Protein AF-A0A6P6XAP9-F1 (afdb_monomer_lite)

Structure (mmCIF, N/CA/C/O backbone):
data_AF-A0A6P6XAP9-F1
#
_entry.id   AF-A0A6P6XAP9-F1
#
loop_
_atom_site.group_PDB
_atom_site.id
_atom_site.type_symbol
_atom_site.label_atom_id
_atom_site.label_alt_id
_atom_site.label_comp_id
_atom_site.label_asym_id
_atom_site.label_entity_id
_atom_site.label_seq_id
_atom_site.pdbx_PDB_ins_code
_atom_site.Cartn_x
_atom_site.Cartn_y
_atom_site.Cartn_z
_atom_site.occupancy
_atom_site.B_iso_or_equiv
_atom_site.auth_seq_id
_atom_site.auth_comp_id
_atom_site.auth_asym_id
_atom_site.auth_atom_id
_atom_site.pdbx_PDB_model_num
ATOM 1 N N . MET A 1 1 ? 22.469 -0.846 -3.550 1.00 43.03 1 MET A N 1
ATOM 2 C CA . MET A 1 1 ? 21.436 -1.758 -4.093 1.00 43.03 1 MET A CA 1
ATOM 3 C C . MET A 1 1 ? 21.760 -2.070 -5.549 1.00 43.03 1 MET A C 1
ATOM 5 O O . MET A 1 1 ? 21.945 -1.124 -6.306 1.00 43.03 1 MET A O 1
ATOM 9 N N . PRO A 1 2 ? 21.875 -3.341 -5.963 1.00 37.84 2 PRO A N 1
ATOM 10 C CA . PRO A 1 2 ? 22.174 -3.677 -7.353 1.00 37.84 2 PRO A CA 1
ATOM 11 C C . PRO A 1 2 ? 21.012 -3.266 -8.279 1.00 37.84 2 PRO A C 1
ATOM 13 O O . PRO A 1 2 ? 19.882 -3.718 -8.138 1.00 37.84 2 PRO A O 1
ATOM 16 N N . HIS A 1 3 ? 21.303 -2.385 -9.242 1.00 48.00 3 HIS A N 1
ATOM 17 C CA . HIS A 1 3 ? 20.343 -1.724 -10.144 1.00 48.00 3 HIS A CA 1
ATOM 18 C C . HIS A 1 3 ? 19.877 -2.571 -11.342 1.00 48.00 3 HIS A C 1
ATOM 20 O O . HIS A 1 3 ? 19.442 -2.020 -12.353 1.00 48.00 3 HIS A O 1
ATOM 26 N N . ARG A 1 4 ? 19.980 -3.901 -11.279 1.00 42.66 4 ARG A N 1
ATOM 27 C CA . ARG A 1 4 ? 19.585 -4.772 -12.394 1.00 42.66 4 ARG A CA 1
ATOM 28 C C . ARG A 1 4 ? 18.315 -5.529 -12.048 1.00 42.66 4 ARG A C 1
ATOM 30 O O . ARG A 1 4 ? 18.331 -6.684 -11.637 1.00 42.66 4 ARG A O 1
ATOM 37 N N . THR A 1 5 ? 17.193 -4.846 -12.243 1.00 49.91 5 THR A N 1
ATOM 38 C CA . THR A 1 5 ? 15.911 -5.506 -12.487 1.00 49.91 5 THR A CA 1
ATOM 39 C C . THR A 1 5 ? 16.091 -6.418 -13.711 1.00 49.91 5 THR A C 1
ATOM 41 O O . THR A 1 5 ? 16.748 -6.024 -14.669 1.00 49.91 5 THR A O 1
ATOM 44 N N . GLY A 1 6 ? 15.638 -7.672 -13.632 1.00 47.19 6 GLY A N 1
ATOM 45 C CA . GLY A 1 6 ? 15.958 -8.721 -14.615 1.00 47.19 6 GLY A CA 1
ATOM 46 C C . GLY A 1 6 ? 15.484 -8.436 -16.050 1.00 47.19 6 GLY A C 1
ATOM 47 O O . GLY A 1 6 ? 14.852 -7.428 -16.324 1.00 47.19 6 GLY A O 1
ATOM 48 N N . ARG A 1 7 ? 15.759 -9.378 -16.963 1.00 49.44 7 ARG A N 1
ATOM 49 C CA . ARG A 1 7 ? 15.572 -9.321 -18.434 1.00 49.44 7 ARG A CA 1
ATOM 50 C C . ARG A 1 7 ? 14.151 -8.987 -18.948 1.00 49.44 7 ARG A C 1
ATOM 52 O O . ARG A 1 7 ? 13.968 -8.900 -20.155 1.00 49.44 7 ARG A O 1
ATOM 59 N N . LYS A 1 8 ? 13.155 -8.829 -18.073 1.00 61.47 8 LYS A N 1
ATOM 60 C CA . LYS A 1 8 ? 11.750 -8.598 -18.428 1.00 61.47 8 LYS A CA 1
ATOM 61 C C . LYS A 1 8 ? 11.345 -7.185 -18.025 1.00 61.47 8 LYS A C 1
ATOM 63 O O . LYS A 1 8 ? 11.516 -6.810 -16.867 1.00 61.47 8 LYS A O 1
ATOM 68 N N . ASP A 1 9 ? 10.848 -6.418 -18.989 1.00 75.06 9 ASP A N 1
ATOM 69 C CA . ASP A 1 9 ? 10.408 -5.044 -18.765 1.00 75.06 9 ASP A CA 1
ATOM 70 C C . ASP A 1 9 ? 9.228 -5.015 -17.779 1.00 75.06 9 ASP A C 1
ATOM 72 O O . ASP A 1 9 ? 8.331 -5.860 -17.848 1.00 75.06 9 ASP A O 1
ATOM 76 N N . HIS A 1 10 ? 9.220 -4.045 -16.861 1.00 85.81 10 HIS A N 1
ATOM 77 C CA . HIS A 1 10 ? 8.094 -3.841 -15.950 1.00 85.81 10 HIS A CA 1
ATOM 78 C C . HIS A 1 10 ? 6.795 -3.541 -16.709 1.00 85.81 10 HIS A C 1
ATOM 80 O O . HIS A 1 10 ? 5.733 -3.863 -16.188 1.00 85.81 10 HIS A O 1
ATOM 86 N N . VAL A 1 11 ? 6.869 -3.000 -17.933 1.00 83.50 11 VAL A N 1
ATOM 87 C CA . VAL A 1 11 ? 5.699 -2.842 -18.816 1.00 83.50 11 VAL A CA 1
ATOM 88 C C . VAL A 1 11 ? 5.027 -4.193 -19.070 1.00 83.50 11 VAL A C 1
ATOM 90 O O . VAL A 1 11 ? 3.831 -4.347 -18.841 1.00 83.50 11 VAL A O 1
ATOM 93 N N . ASN A 1 12 ? 5.810 -5.207 -19.449 1.00 87.44 12 ASN A N 1
ATOM 94 C CA . ASN A 1 12 ? 5.284 -6.548 -19.706 1.00 87.44 12 ASN A CA 1
ATOM 95 C C . ASN A 1 12 ? 4.770 -7.204 -18.421 1.00 87.44 12 ASN A C 1
ATOM 97 O O . ASN A 1 12 ? 3.744 -7.870 -18.443 1.00 87.44 12 ASN A O 1
ATOM 101 N N . LEU A 1 13 ? 5.458 -7.000 -17.292 1.00 89.81 13 LEU A N 1
ATOM 102 C CA . LEU A 1 13 ? 5.002 -7.527 -16.001 1.00 89.81 13 LEU A CA 1
ATOM 103 C C . LEU A 1 13 ? 3.680 -6.894 -15.552 1.00 89.81 13 LEU A C 1
ATOM 105 O O . LEU A 1 13 ? 2.827 -7.602 -15.021 1.00 89.81 13 LEU A O 1
ATOM 109 N N . ARG A 1 14 ? 3.492 -5.585 -15.773 1.00 91.19 14 ARG A N 1
ATOM 110 C CA . ARG A 1 14 ? 2.211 -4.911 -15.525 1.00 91.19 14 ARG A CA 1
ATOM 111 C C . ARG A 1 14 ? 1.107 -5.505 -16.387 1.00 91.19 14 ARG A C 1
ATOM 113 O O . ARG A 1 14 ? 0.055 -5.839 -15.854 1.00 91.19 14 ARG A O 1
ATOM 120 N N . GLU A 1 15 ? 1.363 -5.679 -17.681 1.00 90.38 15 GLU A N 1
ATOM 121 C CA . GLU A 1 15 ? 0.368 -6.229 -18.603 1.00 90.38 15 GLU A CA 1
ATOM 122 C C . GLU A 1 15 ? -0.020 -7.666 -18.244 1.00 90.38 15 GLU A C 1
ATOM 124 O O . GLU A 1 15 ? -1.200 -8.003 -18.195 1.00 90.38 15 GLU A O 1
ATOM 129 N N . GLU A 1 16 ? 0.957 -8.506 -17.910 1.00 91.19 16 GLU A N 1
ATOM 130 C CA . GLU A 1 16 ? 0.710 -9.882 -17.476 1.00 91.19 16 GLU A CA 1
ATOM 131 C C . GLU A 1 16 ? -0.111 -9.950 -16.193 1.00 91.19 16 GLU A C 1
ATOM 133 O O . GLU A 1 16 ? -1.043 -10.750 -16.102 1.00 91.19 16 GLU A O 1
ATOM 138 N N . LEU A 1 17 ? 0.209 -9.103 -15.211 1.00 93.44 17 LEU A N 1
ATOM 139 C CA . LEU A 1 17 ? -0.581 -9.004 -13.989 1.00 93.44 17 LEU A CA 1
ATOM 140 C C . LEU A 1 17 ? -2.000 -8.534 -14.298 1.00 93.44 17 LEU A C 1
ATOM 142 O O . LEU A 1 17 ? -2.939 -9.151 -13.806 1.00 93.44 17 LEU A O 1
ATOM 146 N N . ARG A 1 18 ? -2.165 -7.526 -15.160 1.00 93.19 18 ARG A N 1
ATOM 147 C CA . ARG A 1 18 ? -3.477 -7.011 -15.566 1.00 93.19 18 ARG A CA 1
ATOM 148 C C . ARG A 1 18 ? -4.335 -8.076 -16.240 1.00 93.19 18 ARG A C 1
ATOM 150 O O . ARG A 1 18 ? -5.500 -8.233 -15.887 1.00 93.19 18 ARG A O 1
ATOM 157 N N . ILE A 1 19 ? -3.758 -8.839 -17.168 1.00 94.88 19 ILE A N 1
ATOM 158 C CA . ILE A 1 19 ? -4.439 -9.958 -17.834 1.00 94.88 19 ILE A CA 1
ATOM 159 C C . ILE A 1 19 ? -4.807 -11.043 -16.815 1.00 94.88 19 ILE A C 1
ATOM 161 O O . ILE A 1 19 ? -5.910 -11.583 -16.858 1.00 94.88 19 ILE A O 1
ATOM 165 N N . LYS A 1 20 ? -3.901 -11.358 -15.883 1.00 93.19 20 LYS A N 1
ATOM 166 C CA . LYS A 1 20 ? -4.097 -12.420 -14.889 1.00 93.19 20 LYS A CA 1
ATOM 167 C C . LYS A 1 20 ? -5.155 -12.076 -13.838 1.00 93.19 20 LYS A C 1
ATOM 169 O O . LYS A 1 20 ? -5.898 -12.962 -13.427 1.00 93.19 20 LYS A O 1
ATOM 174 N N . THR A 1 21 ? -5.184 -10.838 -13.353 1.00 91.88 21 THR A N 1
ATOM 175 C CA . THR A 1 21 ? -6.068 -10.412 -12.253 1.00 91.88 21 THR A CA 1
ATOM 176 C C . THR A 1 21 ? -7.344 -9.730 -12.742 1.00 91.88 21 THR A C 1
ATOM 178 O O . THR A 1 21 ? -8.275 -9.557 -11.959 1.00 91.88 21 THR A O 1
ATOM 181 N N . GLY A 1 22 ? -7.391 -9.314 -14.012 1.00 92.88 22 GLY A N 1
ATOM 182 C CA . GLY A 1 22 ? -8.478 -8.509 -14.570 1.00 92.88 22 GLY A CA 1
ATOM 183 C C . GLY A 1 22 ? -8.531 -7.074 -14.031 1.00 92.88 22 GLY A C 1
ATOM 184 O O . GLY A 1 22 ? -9.506 -6.369 -14.284 1.00 92.88 22 GLY A O 1
ATOM 185 N N . LYS A 1 23 ? -7.518 -6.634 -13.273 1.00 91.38 23 LYS A N 1
ATOM 186 C CA . LYS A 1 23 ? -7.445 -5.307 -12.644 1.00 91.38 23 LYS A CA 1
ATOM 187 C C . LYS A 1 23 ? -6.085 -4.674 -12.904 1.00 91.38 23 LYS A C 1
ATOM 189 O O . LYS A 1 23 ? -5.089 -5.373 -13.067 1.00 91.38 23 LYS A O 1
ATOM 194 N N . GLU A 1 24 ? -6.031 -3.346 -12.908 1.00 90.50 24 GLU A N 1
ATOM 195 C CA . GLU A 1 24 ? -4.750 -2.641 -12.971 1.00 90.50 24 GLU A CA 1
ATOM 196 C C . GLU A 1 24 ? -3.891 -3.028 -11.750 1.00 90.50 24 GLU A C 1
ATOM 198 O O . GLU A 1 24 ? -4.420 -3.026 -10.638 1.00 90.50 24 GLU A O 1
ATOM 203 N N . PRO A 1 25 ? -2.604 -3.384 -11.907 1.00 93.38 25 PRO A N 1
ATOM 204 C CA . PRO A 1 25 ? -1.746 -3.717 -10.772 1.00 93.38 25 PRO A CA 1
ATOM 205 C C . PRO A 1 25 ? -1.210 -2.466 -10.061 1.00 93.38 25 PRO A C 1
ATOM 207 O O . PRO A 1 25 ? -0.851 -1.468 -10.700 1.00 93.38 25 PRO A O 1
ATOM 210 N N . SER A 1 26 ? -1.069 -2.547 -8.738 1.00 93.25 26 SER A N 1
ATOM 211 C CA . SER A 1 26 ? -0.336 -1.550 -7.950 1.00 93.25 26 SER A CA 1
ATOM 212 C C . SER A 1 26 ? 1.174 -1.620 -8.220 1.00 93.25 26 SER A C 1
ATOM 214 O O . SER A 1 26 ? 1.699 -2.603 -8.763 1.00 93.25 26 SER A O 1
ATOM 216 N N . LYS A 1 27 ? 1.918 -0.590 -7.807 1.00 92.06 27 LYS A N 1
ATOM 217 C CA . LYS A 1 27 ? 3.390 -0.610 -7.776 1.00 92.06 27 LYS A CA 1
ATOM 218 C C . LYS A 1 27 ? 3.913 -1.783 -6.951 1.00 92.06 27 LYS A C 1
ATOM 220 O O . LYS A 1 27 ? 4.889 -2.424 -7.347 1.00 92.06 27 LYS A O 1
ATOM 225 N N . LEU A 1 28 ? 3.250 -2.083 -5.833 1.00 92.50 28 LEU A N 1
ATOM 226 C CA . LEU A 1 28 ? 3.613 -3.194 -4.962 1.00 92.50 28 LEU A CA 1
ATOM 227 C C . LEU A 1 28 ? 3.481 -4.542 -5.679 1.00 92.50 28 LEU A C 1
ATOM 229 O O . LEU A 1 28 ? 4.415 -5.341 -5.628 1.00 92.50 28 LEU A O 1
ATOM 233 N N . ASP A 1 29 ? 2.384 -4.772 -6.403 1.00 93.38 29 ASP A N 1
ATOM 234 C CA . ASP A 1 29 ? 2.155 -6.034 -7.122 1.00 93.38 29 ASP A CA 1
ATOM 235 C C . ASP A 1 29 ? 3.270 -6.297 -8.140 1.00 93.38 29 ASP A C 1
ATOM 237 O O . ASP A 1 29 ? 3.855 -7.382 -8.190 1.00 93.38 29 ASP A O 1
ATOM 241 N N . VAL A 1 30 ? 3.632 -5.272 -8.914 1.00 92.75 30 VAL A N 1
ATOM 242 C CA . VAL A 1 30 ? 4.711 -5.354 -9.909 1.00 92.75 30 VAL A CA 1
ATOM 243 C C . VAL A 1 30 ? 6.069 -5.534 -9.236 1.00 92.75 30 VAL A C 1
ATOM 245 O O . VAL A 1 30 ? 6.916 -6.298 -9.719 1.00 92.75 30 VAL A O 1
ATOM 248 N N . PHE A 1 31 ? 6.304 -4.845 -8.116 1.00 91.00 31 PHE A N 1
ATOM 249 C CA . PHE A 1 31 ? 7.520 -5.002 -7.330 1.00 91.00 31 PHE A CA 1
ATOM 250 C C . PHE A 1 31 ? 7.655 -6.441 -6.837 1.00 91.00 31 PHE A C 1
ATOM 252 O O . PHE A 1 31 ? 8.649 -7.077 -7.165 1.00 91.00 31 PHE A O 1
ATOM 259 N N . ILE A 1 32 ? 6.654 -6.999 -6.159 1.00 89.44 32 ILE A N 1
ATOM 260 C CA . ILE A 1 32 ? 6.680 -8.389 -5.685 1.00 89.44 32 ILE A CA 1
ATOM 261 C C . ILE A 1 32 ? 6.876 -9.345 -6.866 1.00 89.44 32 ILE A C 1
ATOM 263 O O . ILE A 1 32 ? 7.799 -10.163 -6.859 1.00 89.44 32 ILE A O 1
ATOM 267 N N . HIS A 1 33 ? 6.071 -9.206 -7.921 1.00 89.31 33 HIS A N 1
ATOM 268 C CA . HIS A 1 33 ? 6.0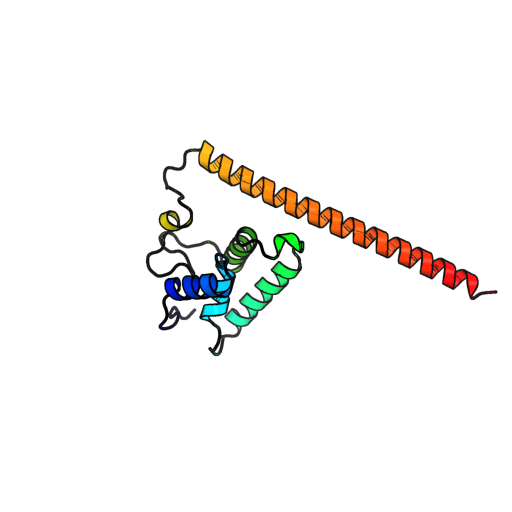91 -10.122 -9.060 1.00 89.31 33 HIS A CA 1
ATOM 269 C C . HIS A 1 33 ? 7.440 -10.133 -9.797 1.00 89.31 33 HIS A C 1
ATOM 271 O O . HIS A 1 33 ? 7.958 -11.190 -10.145 1.00 89.31 33 HIS A O 1
ATOM 277 N N . SER A 1 34 ? 8.090 -8.978 -9.955 1.00 86.31 34 SER A N 1
ATOM 278 C CA . SER A 1 34 ? 9.420 -8.885 -10.587 1.00 86.31 34 SER A CA 1
ATOM 279 C C . SER A 1 34 ? 10.565 -9.527 -9.777 1.00 86.31 34 SER A C 1
ATOM 281 O O . SER A 1 34 ? 11.662 -9.749 -10.327 1.00 86.31 34 SER A O 1
ATOM 283 N N . ARG A 1 35 ? 10.335 -9.827 -8.490 1.00 84.69 35 ARG A N 1
ATOM 284 C CA . ARG A 1 35 ? 11.264 -10.551 -7.603 1.00 84.69 35 ARG A CA 1
ATOM 285 C C . ARG A 1 35 ? 10.890 -12.024 -7.388 1.00 84.69 35 ARG A C 1
ATOM 287 O O . ARG A 1 35 ? 11.730 -12.770 -6.892 1.00 84.69 35 ARG A O 1
ATOM 294 N N . GLN A 1 36 ? 9.703 -12.469 -7.809 1.00 77.94 36 GLN A N 1
ATOM 295 C CA . GLN A 1 36 ? 9.318 -13.883 -7.740 1.00 77.94 36 GLN A CA 1
ATOM 296 C C . GLN A 1 36 ? 10.287 -14.768 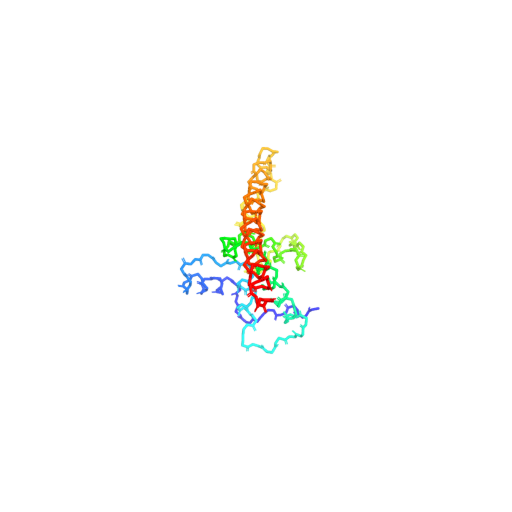-8.544 1.00 77.94 36 GLN A C 1
ATOM 298 O O . GLN A 1 36 ? 10.762 -14.391 -9.618 1.00 77.94 36 GLN A O 1
ATOM 303 N N . GLY A 1 37 ? 10.598 -15.954 -8.009 1.00 67.81 37 GLY A N 1
ATOM 304 C CA . GLY A 1 37 ? 11.487 -16.929 -8.654 1.00 67.81 37 GLY A CA 1
ATOM 305 C C . GLY A 1 37 ? 12.981 -16.581 -8.617 1.00 67.81 37 GLY A C 1
ATOM 306 O O . GLY A 1 37 ? 13.767 -17.214 -9.319 1.00 67.81 37 GLY A O 1
ATOM 307 N N . LYS A 1 38 ? 13.389 -15.588 -7.819 1.00 70.38 38 LYS A N 1
ATOM 308 C CA . LYS A 1 38 ? 14.797 -15.247 -7.561 1.00 70.38 38 LYS A CA 1
ATOM 309 C C . LYS A 1 38 ? 15.100 -15.414 -6.079 1.00 70.38 38 LYS A C 1
ATOM 311 O O . LYS A 1 38 ? 14.222 -15.209 -5.246 1.00 70.38 38 LYS A O 1
ATOM 316 N N . GLN A 1 39 ? 16.353 -15.721 -5.750 1.00 74.44 39 GLN A N 1
ATOM 317 C CA . GLN A 1 39 ? 16.826 -15.558 -4.380 1.00 74.44 39 GLN A CA 1
ATOM 318 C C . GLN A 1 39 ? 16.790 -14.059 -4.060 1.00 74.44 39 GLN A C 1
ATOM 320 O O . GLN A 1 39 ? 17.560 -13.280 -4.624 1.00 74.44 39 GLN A O 1
ATOM 325 N N . MET A 1 40 ? 15.829 -13.646 -3.235 1.00 79.88 40 MET A N 1
ATOM 326 C CA . MET A 1 40 ? 15.752 -12.273 -2.750 1.00 79.88 40 MET A CA 1
ATOM 327 C C . MET A 1 40 ? 16.840 -12.043 -1.709 1.00 79.88 40 MET A C 1
ATOM 329 O O . MET A 1 40 ? 17.086 -12.897 -0.858 1.00 79.88 40 MET A O 1
ATOM 333 N N . ASP A 1 41 ? 17.474 -10.873 -1.767 1.00 87.12 41 ASP A N 1
ATOM 334 C CA . ASP A 1 41 ? 18.279 -10.406 -0.648 1.00 87.12 41 ASP A CA 1
ATOM 335 C C . ASP A 1 41 ? 17.394 -10.143 0.581 1.00 87.12 41 ASP A C 1
ATOM 337 O O . ASP A 1 41 ? 16.175 -9.946 0.486 1.00 87.12 41 ASP A O 1
ATOM 341 N N . GLU A 1 42 ? 18.023 -10.175 1.752 1.00 88.44 42 GLU A N 1
ATOM 342 C CA . GLU A 1 42 ? 17.345 -10.036 3.039 1.00 88.44 42 GLU A CA 1
ATOM 343 C C . GLU A 1 42 ? 16.585 -8.711 3.143 1.00 88.44 42 GLU A C 1
ATOM 345 O O . GLU A 1 42 ? 15.423 -8.700 3.541 1.00 88.44 42 GLU A O 1
ATOM 350 N N . LEU A 1 43 ? 17.190 -7.610 2.688 1.00 87.94 43 LEU A N 1
ATOM 351 C CA . LEU A 1 43 ? 16.572 -6.287 2.722 1.00 87.94 43 LEU A CA 1
ATOM 352 C C . LEU A 1 43 ? 15.295 -6.237 1.874 1.00 87.94 43 LEU A C 1
ATOM 354 O O . LEU A 1 43 ? 14.279 -5.693 2.308 1.00 87.94 43 LEU A O 1
ATOM 358 N N . THR A 1 44 ? 15.317 -6.823 0.677 1.00 86.56 44 THR A N 1
ATOM 359 C CA . THR A 1 44 ? 14.137 -6.884 -0.195 1.00 86.56 44 THR A CA 1
ATOM 360 C C . THR A 1 44 ? 13.047 -7.765 0.416 1.00 86.56 44 THR A C 1
ATOM 362 O O . THR A 1 44 ? 11.870 -7.420 0.330 1.00 86.56 44 THR A O 1
ATOM 365 N N . SER A 1 45 ? 13.422 -8.861 1.080 1.00 89.25 45 SER A N 1
ATOM 366 C CA . SER A 1 45 ? 12.486 -9.732 1.807 1.00 89.25 45 SER A CA 1
ATOM 367 C C . SER A 1 45 ? 11.822 -9.016 2.979 1.00 89.25 45 SER A C 1
ATOM 369 O O . SER A 1 45 ? 10.596 -9.021 3.076 1.00 89.25 45 SER A O 1
ATOM 371 N N . GLN A 1 46 ? 12.613 -8.338 3.810 1.00 91.31 46 GLN A N 1
ATOM 372 C CA . GLN A 1 46 ? 12.119 -7.528 4.923 1.00 91.31 46 GLN A CA 1
ATOM 373 C C . GLN A 1 46 ? 11.204 -6.406 4.429 1.00 91.31 46 GLN A C 1
ATOM 375 O O . GLN A 1 46 ? 10.120 -6.224 4.964 1.00 91.31 46 GLN A O 1
ATOM 380 N N . THR A 1 47 ? 11.582 -5.717 3.348 1.00 90.56 47 THR A N 1
ATOM 381 C CA . THR A 1 47 ? 10.761 -4.646 2.762 1.00 90.56 47 THR A CA 1
ATOM 382 C C . THR A 1 47 ? 9.375 -5.152 2.351 1.00 90.56 47 THR A C 1
ATOM 384 O O . THR A 1 47 ? 8.370 -4.514 2.658 1.00 90.56 47 THR A O 1
ATOM 387 N N . ILE A 1 48 ? 9.301 -6.305 1.674 1.00 91.00 48 ILE A N 1
ATOM 388 C CA . ILE A 1 48 ? 8.018 -6.899 1.266 1.00 91.00 48 ILE A CA 1
ATOM 389 C C . ILE A 1 48 ? 7.210 -7.347 2.489 1.00 91.00 48 ILE A C 1
ATOM 391 O O . ILE A 1 48 ? 5.997 -7.149 2.514 1.00 91.00 48 ILE A O 1
ATOM 395 N N . ALA A 1 49 ? 7.863 -7.917 3.505 1.00 92.19 49 ALA A N 1
ATOM 396 C CA . ALA A 1 49 ? 7.202 -8.295 4.752 1.00 92.19 49 ALA A CA 1
ATOM 397 C C . ALA A 1 49 ? 6.580 -7.074 5.448 1.00 92.19 49 ALA A C 1
ATOM 399 O O . ALA A 1 49 ? 5.383 -7.086 5.718 1.00 92.19 49 ALA A O 1
ATOM 400 N N . THR A 1 50 ? 7.341 -5.987 5.617 1.00 93.69 50 THR A N 1
ATOM 401 C CA . THR A 1 50 ? 6.843 -4.728 6.191 1.00 93.69 50 THR A CA 1
ATOM 402 C C . THR A 1 50 ? 5.664 -4.166 5.397 1.00 93.69 50 THR A C 1
ATOM 404 O O . THR A 1 50 ? 4.664 -3.774 5.986 1.00 93.69 50 THR A O 1
ATOM 407 N N . MET A 1 51 ? 5.731 -4.167 4.062 1.00 92.75 51 MET A N 1
ATOM 408 C CA . MET A 1 51 ? 4.610 -3.719 3.223 1.00 92.75 51 MET A CA 1
ATOM 409 C C . MET A 1 51 ? 3.345 -4.551 3.461 1.00 92.75 51 MET A C 1
ATOM 411 O O . MET A 1 51 ? 2.263 -3.991 3.618 1.00 92.75 51 MET A O 1
ATOM 415 N N . ASN A 1 52 ? 3.469 -5.879 3.520 1.00 92.81 52 ASN A N 1
ATOM 416 C CA . ASN A 1 52 ? 2.329 -6.758 3.779 1.00 92.81 52 ASN A CA 1
ATOM 417 C C . ASN A 1 52 ? 1.758 -6.558 5.189 1.00 92.81 52 ASN A C 1
ATOM 419 O O . ASN A 1 52 ? 0.540 -6.535 5.347 1.00 92.81 52 ASN A O 1
ATOM 423 N N . GLU A 1 53 ? 2.611 -6.385 6.200 1.00 94.56 53 GLU A N 1
ATOM 424 C CA . GLU A 1 53 ? 2.187 -6.104 7.576 1.00 94.56 53 GLU A CA 1
ATOM 425 C C . GLU A 1 53 ? 1.413 -4.787 7.680 1.00 94.56 53 GLU A C 1
ATOM 427 O O . GLU A 1 53 ? 0.359 -4.748 8.312 1.00 94.56 53 GLU A O 1
ATOM 432 N N . GLU A 1 54 ? 1.891 -3.721 7.035 1.00 92.25 54 GLU A N 1
ATOM 433 C CA . GLU A 1 54 ? 1.192 -2.433 7.011 1.00 92.25 54 GLU A CA 1
ATOM 434 C C . GLU A 1 54 ? -0.156 -2.525 6.280 1.00 92.25 54 GLU A C 1
ATOM 436 O O . GLU A 1 54 ? -1.140 -1.956 6.750 1.00 92.25 54 GLU A O 1
ATOM 441 N N . ILE A 1 55 ? -0.258 -3.311 5.200 1.00 91.88 55 ILE A N 1
ATOM 442 C CA . ILE A 1 55 ? -1.545 -3.555 4.525 1.00 91.88 55 ILE A CA 1
ATOM 443 C C . ILE A 1 55 ? -2.535 -4.257 5.457 1.00 91.88 55 ILE A C 1
ATOM 445 O O . ILE A 1 55 ? -3.706 -3.888 5.489 1.00 91.88 55 ILE A O 1
ATOM 449 N N . GLN A 1 56 ? -2.095 -5.238 6.249 1.00 91.44 56 GLN A N 1
ATOM 450 C CA . GLN A 1 56 ? -2.988 -5.953 7.170 1.00 91.44 56 GLN A CA 1
ATOM 451 C C . GLN A 1 56 ? -3.553 -5.060 8.285 1.00 91.44 56 GLN A C 1
ATOM 453 O O . GLN A 1 56 ? -4.603 -5.378 8.845 1.00 91.44 56 GLN A O 1
ATOM 458 N N . LYS A 1 57 ? -2.903 -3.932 8.594 1.00 88.50 57 LYS A N 1
ATOM 459 C CA . LYS A 1 57 ? -3.399 -2.948 9.571 1.00 88.50 57 LYS A CA 1
ATOM 460 C C . LYS A 1 57 ? -4.501 -2.044 9.010 1.00 88.50 57 LYS A C 1
ATOM 462 O O . LYS A 1 57 ? -5.159 -1.358 9.787 1.00 88.50 57 LYS A O 1
ATOM 467 N N . LEU A 1 58 ? -4.692 -2.018 7.691 1.00 86.88 58 LEU A N 1
ATOM 468 C CA . LEU A 1 58 ? -5.731 -1.216 7.049 1.00 86.88 58 LEU A CA 1
ATOM 469 C C . LEU A 1 58 ? -7.108 -1.892 7.159 1.00 86.88 58 LEU A C 1
ATOM 471 O O . LEU A 1 58 ? -7.168 -3.132 7.206 1.00 86.88 58 LEU A O 1
ATOM 475 N N . PRO A 1 59 ? -8.202 -1.101 7.118 1.00 86.31 59 PRO A N 1
ATOM 476 C CA . PRO A 1 59 ? -9.554 -1.625 6.940 1.00 86.31 59 PRO A CA 1
ATOM 477 C C . PRO A 1 59 ? -9.628 -2.543 5.720 1.00 86.31 59 PRO A C 1
ATOM 479 O O . PRO A 1 59 ? -8.992 -2.265 4.700 1.00 86.31 59 PRO A O 1
ATOM 482 N N . GLU A 1 60 ? -10.402 -3.626 5.804 1.00 85.81 60 GLU A N 1
ATOM 483 C CA . GLU A 1 60 ? -10.474 -4.660 4.759 1.00 85.81 60 GLU A CA 1
ATOM 484 C C . GLU A 1 60 ? -10.813 -4.087 3.373 1.00 85.81 60 GLU A C 1
ATOM 486 O O . GLU A 1 60 ? -10.176 -4.444 2.382 1.00 85.81 60 GLU A O 1
ATOM 491 N N . THR A 1 61 ? -11.732 -3.123 3.321 1.00 82.94 61 THR A N 1
ATOM 492 C CA . THR A 1 61 ? -12.141 -2.381 2.114 1.00 82.94 61 THR A CA 1
ATOM 493 C C . THR A 1 61 ? -10.988 -1.633 1.442 1.00 82.94 61 THR A C 1
ATOM 495 O O . THR A 1 61 ? -10.971 -1.479 0.221 1.00 82.94 61 THR A O 1
ATOM 498 N N . SER A 1 62 ? -9.998 -1.209 2.226 1.00 86.31 62 SER A N 1
ATOM 499 C CA . SER A 1 62 ? -8.848 -0.421 1.782 1.00 86.31 62 SER A CA 1
ATOM 500 C C . SER A 1 62 ? -7.625 -1.271 1.441 1.00 86.31 62 SER A C 1
ATOM 502 O O . SER A 1 62 ? -6.714 -0.793 0.763 1.00 86.31 62 SER A O 1
ATOM 504 N N . ARG A 1 63 ? -7.590 -2.541 1.871 1.00 89.19 63 ARG A N 1
ATOM 505 C CA . ARG A 1 63 ? -6.440 -3.439 1.655 1.00 89.19 63 ARG A CA 1
ATOM 506 C C . ARG A 1 63 ? -6.150 -3.700 0.191 1.00 89.19 63 ARG A C 1
ATOM 508 O O . ARG A 1 63 ? -4.998 -3.960 -0.132 1.00 89.19 63 ARG A O 1
ATOM 515 N N . ASP A 1 64 ? -7.165 -3.631 -0.669 1.00 87.81 64 ASP A N 1
ATOM 516 C CA . ASP A 1 64 ? -7.057 -3.875 -2.109 1.00 87.81 64 ASP A CA 1
ATOM 517 C C . ASP A 1 64 ? -7.093 -2.614 -2.981 1.00 87.81 64 ASP A C 1
ATOM 519 O O . ASP A 1 64 ? -6.999 -2.718 -4.206 1.00 87.81 64 ASP A O 1
ATOM 523 N N . ASP A 1 65 ? -7.149 -1.421 -2.382 1.00 89.00 65 ASP A N 1
ATOM 524 C CA . ASP A 1 65 ? -7.088 -0.163 -3.126 1.00 89.00 65 ASP A CA 1
ATOM 525 C C . ASP A 1 65 ? -5.642 0.126 -3.584 1.00 89.00 65 ASP A C 1
ATOM 527 O O . ASP A 1 65 ? -4.728 0.332 -2.779 1.00 89.00 65 ASP A O 1
ATOM 531 N N . ASN A 1 66 ? -5.431 0.177 -4.903 1.00 90.00 66 ASN A N 1
ATOM 532 C CA . ASN A 1 66 ? -4.128 0.481 -5.500 1.00 90.00 66 ASN A CA 1
ATOM 533 C C . ASN A 1 66 ? -3.564 1.837 -5.075 1.00 90.00 66 ASN A C 1
ATOM 535 O O . ASN A 1 66 ? -2.353 1.958 -4.931 1.00 90.00 66 ASN A O 1
ATOM 539 N N . PHE A 1 67 ? -4.407 2.850 -4.877 1.00 85.12 67 PHE A N 1
ATOM 540 C CA . PHE A 1 67 ? -3.966 4.167 -4.424 1.00 85.12 67 PHE A CA 1
ATOM 541 C C . PHE A 1 67 ? -3.335 4.076 -3.033 1.00 85.12 67 PHE A C 1
ATOM 543 O O . PHE A 1 67 ? -2.266 4.635 -2.796 1.00 85.12 67 PHE A O 1
ATOM 550 N N . VAL A 1 68 ? -3.955 3.308 -2.133 1.00 87.75 68 VAL A N 1
ATOM 551 C CA . VAL A 1 68 ? -3.439 3.093 -0.777 1.00 87.75 68 VAL A CA 1
ATOM 552 C C . VAL A 1 68 ? -2.144 2.278 -0.815 1.00 87.75 68 VAL A C 1
ATOM 554 O O . VAL A 1 68 ? -1.152 2.670 -0.194 1.00 87.75 68 VAL A O 1
ATOM 557 N N . LYS A 1 69 ? -2.110 1.194 -1.606 1.00 91.75 69 LYS A N 1
ATOM 558 C CA . LYS A 1 69 ? -0.898 0.380 -1.812 1.00 91.75 69 LYS A CA 1
ATOM 559 C C . LYS A 1 69 ? 0.259 1.196 -2.400 1.00 91.75 69 LYS A C 1
ATOM 561 O O . LYS A 1 69 ? 1.398 1.030 -1.966 1.00 91.75 69 LYS A O 1
ATOM 566 N N . ASP A 1 70 ? -0.014 2.082 -3.355 1.00 90.31 70 ASP A N 1
ATOM 567 C CA . ASP A 1 70 ? 1.001 2.911 -4.013 1.00 90.31 70 ASP A CA 1
ATOM 568 C C . ASP A 1 70 ? 1.571 3.981 -3.072 1.00 90.31 70 ASP A C 1
ATOM 570 O O . ASP A 1 70 ? 2.789 4.178 -3.051 1.00 90.31 70 ASP A O 1
ATOM 574 N N . ILE A 1 71 ? 0.732 4.616 -2.242 1.00 87.62 71 ILE A N 1
ATOM 575 C CA . ILE A 1 71 ? 1.193 5.540 -1.190 1.00 87.62 71 ILE A CA 1
ATOM 576 C C . ILE A 1 71 ? 2.087 4.807 -0.191 1.00 87.62 71 ILE A C 1
ATOM 578 O O . ILE A 1 71 ? 3.181 5.274 0.124 1.00 87.62 71 ILE A O 1
ATOM 582 N N . LEU A 1 72 ? 1.651 3.642 0.292 1.00 90.12 72 LEU A N 1
ATOM 583 C CA . LEU A 1 72 ? 2.436 2.837 1.224 1.00 90.12 72 LEU A CA 1
ATOM 584 C C . LEU A 1 72 ? 3.786 2.427 0.615 1.00 90.12 72 LEU A C 1
ATOM 586 O O . LEU A 1 72 ? 4.824 2.507 1.276 1.00 90.12 72 LEU A O 1
ATOM 590 N N . TYR A 1 73 ? 3.780 2.035 -0.660 1.00 92.00 73 TYR A N 1
ATOM 591 C CA . TYR A 1 73 ? 4.984 1.689 -1.405 1.00 92.00 73 TYR A CA 1
ATOM 592 C C . TYR A 1 73 ? 5.987 2.852 -1.445 1.00 92.00 73 TYR A C 1
ATOM 594 O O . TYR A 1 73 ? 7.177 2.649 -1.188 1.00 92.00 73 TYR A O 1
ATOM 602 N N . GLU A 1 74 ? 5.523 4.070 -1.736 1.00 89.06 74 GLU A N 1
ATOM 603 C CA . GLU A 1 74 ? 6.366 5.272 -1.736 1.00 89.06 74 GLU A CA 1
ATOM 604 C C . GLU A 1 74 ? 6.821 5.680 -0.330 1.00 89.06 74 GLU A C 1
ATOM 606 O O . GLU A 1 74 ? 7.969 6.087 -0.166 1.00 89.06 74 GLU A O 1
ATOM 611 N N . ASN A 1 75 ? 5.987 5.511 0.697 1.00 88.94 75 ASN A N 1
ATOM 612 C CA . ASN A 1 75 ? 6.368 5.803 2.081 1.00 88.94 75 ASN A CA 1
ATOM 613 C C . ASN A 1 75 ? 7.510 4.898 2.567 1.00 88.94 75 ASN A C 1
ATOM 615 O O . ASN A 1 75 ? 8.426 5.370 3.238 1.00 88.94 75 ASN A O 1
ATOM 619 N N . ILE A 1 76 ? 7.485 3.612 2.203 1.00 90.00 76 ILE A N 1
ATOM 620 C CA . ILE A 1 76 ? 8.498 2.638 2.636 1.00 90.00 76 ILE A CA 1
ATOM 621 C C . ILE A 1 76 ? 9.788 2.753 1.811 1.00 90.00 76 ILE A C 1
ATOM 623 O O . ILE A 1 76 ? 10.885 2.689 2.362 1.00 90.00 76 ILE A O 1
ATOM 627 N N . LEU A 1 77 ? 9.690 2.929 0.489 1.00 89.88 77 LEU A N 1
ATOM 628 C CA . LEU A 1 77 ? 10.863 2.993 -0.399 1.00 89.88 77 LEU A CA 1
ATOM 629 C C . LEU A 1 77 ? 11.375 4.416 -0.661 1.00 89.88 77 LEU A C 1
ATOM 631 O O . LEU A 1 77 ? 12.331 4.599 -1.428 1.00 89.88 77 LEU A O 1
ATOM 635 N N . GLY A 1 78 ? 10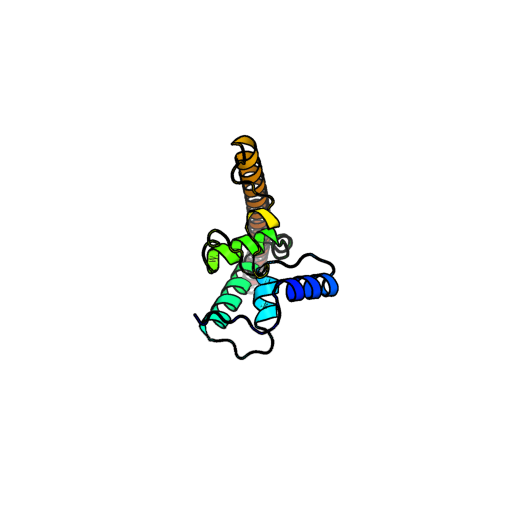.738 5.417 -0.060 1.00 87.62 78 GLY A N 1
ATOM 636 C CA . GLY A 1 78 ? 10.970 6.833 -0.311 1.00 87.62 78 GLY A CA 1
ATOM 637 C C . GLY A 1 78 ? 10.309 7.329 -1.604 1.00 87.62 78 GLY A C 1
ATOM 638 O O . GLY A 1 78 ? 9.915 6.522 -2.451 1.00 87.62 78 GLY A O 1
ATOM 639 N N . PRO A 1 79 ? 10.231 8.656 -1.801 1.00 82.44 79 PRO A N 1
ATOM 640 C CA . PRO A 1 79 ? 9.550 9.266 -2.942 1.00 82.44 79 PRO A CA 1
ATOM 641 C C . PRO A 1 79 ? 10.159 8.846 -4.286 1.00 82.44 79 PRO A C 1
ATOM 643 O O . PRO A 1 79 ? 11.338 8.479 -4.383 1.00 82.44 79 PRO A O 1
ATOM 646 N N . 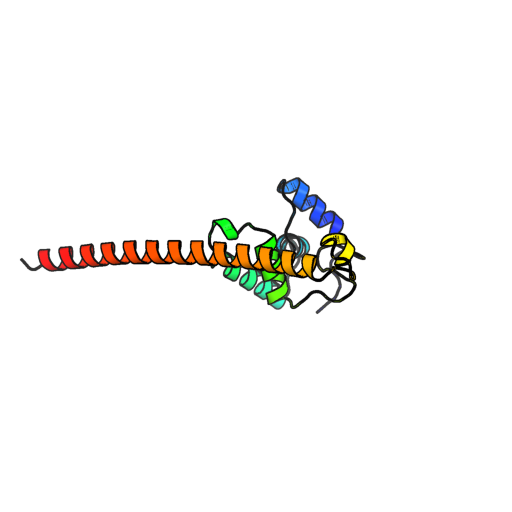GLU A 1 80 ? 9.353 8.897 -5.347 1.00 83.00 80 GLU A N 1
ATOM 647 C CA . GLU A 1 80 ? 9.847 8.686 -6.711 1.00 83.00 80 GLU A CA 1
ATOM 648 C C . GLU A 1 80 ? 10.876 9.757 -7.099 1.00 83.00 80 GLU A C 1
ATOM 650 O O . GLU A 1 80 ? 10.790 10.920 -6.703 1.00 83.00 80 GLU A O 1
ATOM 655 N N . LYS A 1 81 ? 11.874 9.366 -7.897 1.00 76.62 81 LYS A N 1
ATOM 656 C CA . LYS A 1 81 ? 12.883 10.314 -8.381 1.00 76.62 81 LYS A CA 1
ATOM 657 C C . LYS A 1 81 ? 12.347 11.091 -9.588 1.00 76.62 81 LYS A C 1
ATOM 659 O O . LYS A 1 81 ? 11.618 10.518 -10.402 1.00 76.62 81 LYS A O 1
ATOM 664 N N . PRO A 1 82 ? 12.764 12.355 -9.779 1.00 73.38 82 PRO A N 1
ATOM 665 C CA . PRO A 1 82 ? 12.425 13.101 -10.984 1.00 73.38 82 PRO A CA 1
ATOM 666 C C . PRO A 1 82 ? 12.795 12.323 -12.255 1.00 73.38 82 PRO A C 1
ATOM 668 O O . PRO A 1 82 ? 13.881 11.750 -12.353 1.00 73.38 82 PRO A O 1
ATOM 671 N N . GLY A 1 83 ? 11.878 12.294 -13.224 1.00 70.81 83 GLY A N 1
ATOM 672 C CA . GLY A 1 83 ? 12.107 11.705 -14.548 1.00 70.81 83 GLY A CA 1
ATOM 673 C C . GLY A 1 83 ? 12.068 10.175 -14.627 1.00 70.81 83 GLY A C 1
ATOM 674 O O . GLY A 1 83 ? 12.289 9.636 -15.709 1.00 70.81 83 GLY A O 1
ATOM 675 N N . ARG A 1 84 ? 11.783 9.454 -13.532 1.00 75.25 84 ARG A N 1
ATOM 676 C CA . ARG A 1 84 ? 11.614 7.995 -13.580 1.00 75.25 84 ARG A CA 1
ATOM 677 C C . ARG A 1 84 ? 10.664 7.490 -12.507 1.00 75.25 84 ARG A C 1
ATOM 679 O O . ARG A 1 84 ? 10.927 7.663 -11.323 1.00 75.25 84 ARG A O 1
ATOM 686 N N . LEU A 1 85 ? 9.655 6.738 -12.929 1.00 82.31 85 LEU A N 1
ATOM 687 C CA . LEU A 1 85 ? 8.804 5.971 -12.028 1.00 82.31 85 LEU A CA 1
ATOM 688 C C . LEU A 1 85 ? 9.296 4.531 -11.876 1.00 82.31 85 LEU A C 1
ATOM 690 O O . LEU A 1 85 ? 9.501 3.803 -12.855 1.00 82.31 85 LEU A O 1
ATOM 694 N N . ARG A 1 86 ? 9.462 4.078 -10.631 1.00 87.12 86 ARG A N 1
ATOM 695 C CA . ARG A 1 86 ? 9.674 2.653 -10.342 1.00 87.12 86 ARG A CA 1
ATOM 696 C C . ARG A 1 86 ? 8.454 1.856 -10.797 1.00 87.12 86 ARG A C 1
ATOM 698 O O . ARG A 1 86 ? 7.331 2.326 -10.710 1.00 87.12 86 ARG A O 1
ATOM 705 N N . THR A 1 87 ? 8.676 0.620 -11.244 1.00 88.56 87 THR A N 1
ATOM 706 C CA . THR A 1 87 ? 7.627 -0.365 -11.603 1.00 88.56 87 THR A CA 1
ATOM 707 C C . THR A 1 87 ? 6.752 -0.056 -12.828 1.00 88.56 87 THR A C 1
ATOM 709 O O . THR A 1 87 ? 5.948 -0.899 -13.203 1.00 88.56 87 THR A O 1
ATOM 712 N N . TYR A 1 88 ? 6.952 1.076 -13.512 1.00 85.94 88 TYR A N 1
ATOM 713 C CA . TYR A 1 88 ? 6.231 1.412 -14.753 1.00 85.94 88 TYR A CA 1
ATOM 714 C C . TYR A 1 88 ? 7.023 1.144 -16.042 1.00 85.94 88 TYR A C 1
ATOM 716 O O . TYR A 1 88 ? 6.475 1.247 -17.130 1.00 85.94 88 TYR A O 1
ATOM 724 N N . GLY A 1 89 ? 8.298 0.768 -15.926 1.00 77.88 89 GLY A N 1
ATOM 725 C CA . GLY A 1 89 ? 9.173 0.499 -17.071 1.00 77.88 89 GLY A CA 1
ATOM 726 C C . GLY A 1 89 ? 10.269 1.541 -17.233 1.00 77.88 89 GLY A C 1
ATOM 727 O O . GLY A 1 89 ? 10.432 2.442 -16.406 1.00 77.88 89 GLY A O 1
ATOM 728 N N . VAL A 1 90 ? 11.086 1.378 -18.269 1.00 75.19 90 VAL A N 1
ATOM 729 C CA . VAL A 1 90 ? 12.095 2.378 -18.641 1.00 75.19 90 VAL A CA 1
ATOM 730 C C . VAL A 1 90 ? 11.399 3.544 -19.345 1.00 75.19 90 VAL A C 1
ATOM 732 O O . VAL A 1 90 ? 10.573 3.329 -20.219 1.00 75.19 90 VAL A O 1
ATOM 735 N N . GLY A 1 91 ? 11.735 4.781 -18.969 1.00 70.94 91 GLY A N 1
ATOM 736 C CA . GLY A 1 91 ? 11.224 5.990 -19.627 1.00 70.94 91 GLY A CA 1
ATOM 737 C C . GLY A 1 91 ? 9.868 6.493 -19.126 1.00 70.94 91 GLY A C 1
ATOM 738 O O . GLY A 1 91 ? 9.528 7.628 -19.425 1.00 70.94 91 GLY A O 1
ATOM 739 N N . ALA A 1 92 ? 9.139 5.716 -18.318 1.00 78.50 92 ALA A N 1
ATOM 740 C CA . ALA A 1 92 ? 7.896 6.180 -17.708 1.00 78.50 92 ALA A CA 1
ATOM 741 C C . ALA A 1 92 ? 8.163 7.327 -16.721 1.00 78.50 92 ALA A C 1
ATOM 743 O O . ALA A 1 92 ? 8.898 7.163 -15.734 1.00 78.50 92 ALA A O 1
ATOM 744 N N . THR A 1 93 ? 7.543 8.476 -16.975 1.00 72.31 93 THR A N 1
ATOM 745 C CA . THR A 1 93 ? 7.619 9.653 -16.109 1.00 72.31 93 THR A CA 1
ATOM 746 C C . THR A 1 93 ? 6.323 9.842 -15.312 1.00 72.31 93 THR A C 1
ATOM 748 O O . THR A 1 93 ? 5.264 9.361 -15.722 1.00 72.31 93 THR A O 1
ATOM 751 N N . PRO A 1 94 ? 6.363 10.581 -14.184 1.00 71.94 94 PRO A N 1
ATOM 752 C CA . PRO A 1 94 ? 5.151 10.998 -13.472 1.00 71.94 94 PRO A CA 1
ATOM 753 C C . PRO A 1 94 ? 4.088 11.634 -14.379 1.00 71.94 94 PRO A C 1
ATOM 755 O O . PRO A 1 94 ? 2.896 11.410 -14.173 1.00 71.94 94 PRO A O 1
ATOM 758 N N . LYS A 1 95 ? 4.510 12.372 -15.416 1.00 70.06 95 LYS A N 1
ATOM 759 C CA . LYS A 1 95 ? 3.606 13.009 -16.382 1.00 70.06 95 LYS A CA 1
ATOM 760 C C . LYS A 1 95 ? 2.825 11.987 -17.202 1.00 70.06 95 LYS A C 1
ATOM 762 O O . LYS A 1 95 ? 1.635 12.179 -17.424 1.00 70.06 95 LYS A O 1
ATOM 767 N N . ASP A 1 96 ? 3.480 10.904 -17.612 1.00 72.75 96 ASP A N 1
ATOM 768 C C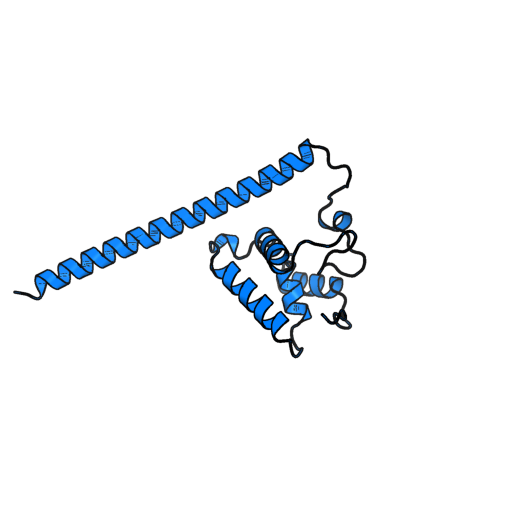A . ASP A 1 96 ? 2.873 9.872 -18.458 1.00 72.75 96 ASP A CA 1
ATOM 769 C C . ASP A 1 96 ? 1.828 9.055 -17.689 1.00 72.75 96 ASP A C 1
ATOM 771 O O . ASP A 1 96 ? 0.788 8.692 -18.233 1.00 72.75 96 ASP A O 1
ATOM 775 N N . VAL A 1 97 ? 2.099 8.784 -16.409 1.00 73.88 97 VAL A N 1
ATOM 776 C CA . VAL A 1 97 ? 1.288 7.878 -15.582 1.00 73.88 97 VAL A CA 1
ATOM 777 C C . VAL A 1 97 ? 0.186 8.618 -14.839 1.00 73.88 97 VAL A C 1
ATOM 779 O O . VAL A 1 97 ? -0.980 8.242 -14.916 1.00 73.88 97 VAL A O 1
ATOM 782 N N . TYR A 1 98 ? 0.536 9.687 -14.130 1.00 70.81 98 TYR A N 1
ATOM 783 C CA . TYR A 1 98 ? -0.416 10.405 -13.289 1.00 70.81 98 TYR A CA 1
ATOM 784 C C . TYR A 1 98 ? -1.139 11.523 -14.045 1.00 70.81 98 TYR A C 1
ATOM 786 O O . TYR A 1 98 ? -1.970 12.218 -13.464 1.00 70.81 98 TYR A O 1
ATOM 794 N N . ARG A 1 99 ? -0.802 11.739 -15.330 1.00 63.91 99 ARG A N 1
ATOM 795 C CA . ARG A 1 99 ? -1.245 12.897 -16.130 1.00 63.91 99 ARG A CA 1
ATOM 796 C C . ARG A 1 99 ? -0.991 14.229 -15.418 1.00 63.91 99 ARG A C 1
ATOM 798 O O . ARG A 1 99 ? -1.669 15.225 -15.668 1.00 63.91 99 ARG A O 1
ATOM 805 N N . MET A 1 100 ? -0.008 14.247 -14.519 1.00 61.38 100 MET A N 1
ATOM 806 C CA . MET A 1 100 ? 0.346 15.433 -13.764 1.00 61.38 100 MET A CA 1
ATOM 807 C C . MET A 1 100 ? 1.231 16.304 -14.642 1.00 61.38 100 MET A C 1
ATOM 809 O O . MET A 1 100 ? 2.384 15.967 -14.890 1.00 61.38 100 MET A O 1
ATOM 813 N N . SER A 1 101 ? 0.690 17.403 -15.165 1.00 56.31 101 SER A N 1
ATOM 814 C CA . SER A 1 101 ? 1.513 18.392 -15.862 1.00 56.31 101 SER A CA 1
ATOM 815 C C . SER A 1 101 ? 2.254 19.256 -14.839 1.00 56.31 101 SER A C 1
ATOM 817 O O . SER A 1 101 ? 1.663 19.631 -13.828 1.00 56.31 101 SER A O 1
ATOM 819 N N . ASP A 1 102 ? 3.491 19.666 -15.137 1.00 60.34 102 ASP A N 1
ATOM 820 C CA . ASP A 1 102 ? 4.209 20.689 -14.345 1.00 60.34 102 ASP A CA 1
ATOM 821 C C . ASP A 1 102 ? 3.431 22.022 -14.273 1.00 60.34 102 ASP A C 1
ATOM 823 O O . ASP A 1 102 ? 3.706 22.864 -13.426 1.00 60.34 102 ASP A O 1
ATOM 827 N N . ASN A 1 103 ? 2.422 22.184 -15.137 1.00 60.97 103 ASN A N 1
ATOM 828 C CA . ASN A 1 103 ? 1.532 23.335 -15.232 1.00 60.97 103 ASN A CA 1
ATOM 829 C C . ASN A 1 103 ? 0.195 23.121 -14.507 1.00 60.97 103 ASN A C 1
ATOM 831 O O . ASN A 1 103 ? -0.785 23.779 -14.859 1.00 60.97 103 ASN A O 1
ATOM 835 N N . MET A 1 104 ? 0.105 22.194 -13.540 1.00 69.38 104 MET A N 1
ATOM 836 C CA . MET A 1 104 ? -1.099 22.118 -12.712 1.00 69.38 104 MET A CA 1
ATOM 837 C C . MET A 1 104 ? -1.355 23.477 -12.074 1.00 69.38 104 MET A C 1
ATOM 839 O O . MET A 1 104 ? -0.526 23.973 -11.304 1.00 69.38 104 MET A O 1
ATOM 843 N N . ASN A 1 105 ? -2.510 24.057 -12.388 1.00 80.19 105 ASN A N 1
ATOM 844 C CA . ASN A 1 105 ? -2.944 25.258 -11.700 1.00 80.19 105 ASN A CA 1
ATOM 845 C C . ASN A 1 105 ? -3.283 24.925 -10.237 1.00 80.19 105 ASN A C 1
ATOM 847 O O . ASN A 1 105 ? -3.473 23.760 -9.868 1.00 80.19 105 ASN A O 1
ATOM 851 N N . ASP A 1 106 ? -3.364 25.952 -9.398 1.00 82.19 106 ASP A N 1
ATOM 852 C CA . ASP A 1 106 ? -3.611 25.772 -7.964 1.00 82.19 106 ASP A CA 1
ATOM 853 C C . ASP A 1 106 ? -4.943 25.056 -7.686 1.00 82.19 106 ASP A C 1
ATOM 855 O O . ASP A 1 106 ? -5.044 24.286 -6.734 1.00 82.19 106 ASP A O 1
ATOM 859 N N . GLY A 1 107 ? -5.938 25.212 -8.568 1.00 83.56 107 GLY A N 1
ATOM 860 C CA . GLY A 1 107 ? -7.208 24.489 -8.488 1.00 83.56 107 GLY A CA 1
ATOM 861 C C . GLY A 1 107 ? -7.063 22.980 -8.703 1.00 83.56 107 GLY A C 1
ATOM 862 O O . GLY A 1 107 ? -7.677 22.199 -7.982 1.00 83.56 107 GLY A O 1
ATOM 863 N N . GLN A 1 108 ? -6.224 22.550 -9.648 1.00 78.25 108 GLN A N 1
ATOM 864 C CA . GLN A 1 108 ? -5.954 21.131 -9.905 1.00 78.25 108 GLN A CA 1
ATOM 865 C C . GLN A 1 108 ? -5.171 20.485 -8.759 1.00 78.25 108 GLN A C 1
ATOM 867 O O . GLN A 1 108 ? -5.480 19.358 -8.375 1.00 78.25 108 GLN A O 1
ATOM 872 N N . LYS A 1 109 ? -4.199 21.205 -8.183 1.00 79.81 109 LYS A N 1
ATOM 873 C CA . LYS A 1 109 ? -3.465 20.739 -6.995 1.00 79.81 109 LYS A CA 1
ATOM 874 C C . LYS A 1 109 ? -4.401 20.582 -5.805 1.00 79.81 109 LYS A C 1
ATOM 876 O O . LYS A 1 109 ? -4.427 19.518 -5.196 1.00 79.81 109 LYS A O 1
ATOM 881 N N . LYS A 1 110 ? -5.227 21.599 -5.544 1.00 83.81 110 LYS A N 1
ATOM 882 C CA . LYS A 1 110 ? -6.213 21.557 -4.467 1.00 83.81 110 LYS A CA 1
ATOM 883 C C . LYS A 1 110 ? -7.211 20.413 -4.658 1.00 83.81 110 LYS A C 1
ATOM 885 O O . LYS A 1 110 ? -7.483 19.699 -3.710 1.00 83.81 110 LYS A O 1
ATOM 890 N N . ALA A 1 111 ? -7.713 20.190 -5.874 1.00 82.69 111 ALA A N 1
ATOM 891 C CA . ALA A 1 111 ? -8.635 19.087 -6.147 1.00 82.69 111 ALA A CA 1
ATOM 892 C C . ALA A 1 111 ? -8.001 17.709 -5.882 1.00 82.69 111 ALA A C 1
ATOM 894 O O . ALA A 1 111 ? -8.665 16.814 -5.365 1.00 82.69 111 ALA A O 1
ATOM 895 N N . PHE A 1 112 ? -6.715 17.539 -6.209 1.00 79.00 112 PHE A N 1
ATOM 896 C CA . PHE A 1 112 ? -5.979 16.323 -5.871 1.00 79.00 112 PHE A CA 1
ATOM 897 C C . PHE A 1 112 ? -5.816 16.167 -4.352 1.00 79.00 112 PHE A C 1
ATOM 899 O O . PHE A 1 112 ? -6.110 15.098 -3.823 1.00 79.00 112 PHE A O 1
ATOM 906 N N . GLU A 1 113 ? -5.404 17.224 -3.647 1.00 82.75 113 GLU A N 1
ATOM 907 C CA . GLU A 1 113 ? -5.288 17.228 -2.180 1.00 82.75 113 GLU A CA 1
ATOM 908 C C . GLU A 1 113 ? -6.629 16.953 -1.486 1.00 82.75 113 GLU A C 1
ATOM 910 O O . GLU A 1 113 ? -6.678 16.159 -0.550 1.00 82.75 113 GLU A O 1
ATOM 915 N N . ASP A 1 114 ? -7.720 17.554 -1.964 1.00 85.69 114 ASP A N 1
ATOM 916 C CA . ASP A 1 114 ? -9.074 17.329 -1.457 1.00 85.69 114 ASP A CA 1
ATOM 917 C C . ASP A 1 114 ? -9.475 15.853 -1.633 1.00 85.69 114 ASP A C 1
ATOM 919 O O . ASP A 1 114 ? -9.950 15.238 -0.682 1.00 85.69 114 ASP A O 1
ATOM 923 N N . ALA A 1 115 ? -9.210 15.252 -2.802 1.00 81.50 115 ALA A N 1
ATOM 924 C CA . ALA A 1 115 ? -9.494 13.836 -3.059 1.00 81.50 115 ALA A CA 1
ATOM 925 C C . ALA A 1 115 ? -8.652 12.891 -2.182 1.00 81.50 115 ALA A C 1
ATOM 927 O O . ALA A 1 115 ? -9.142 11.859 -1.716 1.00 81.50 115 ALA A O 1
ATOM 928 N N . VAL A 1 116 ? -7.382 13.236 -1.930 1.00 82.19 116 VAL A N 1
ATOM 929 C CA . VAL A 1 116 ? -6.531 12.489 -0.990 1.00 82.19 116 VAL A CA 1
ATOM 930 C C . VAL A 1 116 ? -7.095 12.595 0.428 1.00 82.19 116 VAL A C 1
ATOM 932 O O . VAL A 1 116 ? -7.230 11.576 1.104 1.00 82.19 116 VAL A O 1
ATOM 935 N N . ASN A 1 117 ? -7.454 13.801 0.870 1.00 85.25 117 ASN A N 1
ATOM 936 C CA . ASN A 1 117 ? -8.009 14.036 2.202 1.00 85.25 117 ASN A CA 1
ATOM 937 C C . ASN A 1 117 ? -9.349 13.320 2.403 1.00 85.25 117 ASN A C 1
ATOM 939 O O . ASN A 1 117 ? -9.555 12.717 3.453 1.00 85.25 117 ASN A O 1
ATOM 943 N N . GLU A 1 118 ? -10.228 13.322 1.401 1.00 86.44 118 GLU A N 1
ATOM 944 C CA . GLU A 1 118 ? -11.494 12.585 1.435 1.00 86.44 118 GLU A CA 1
ATOM 945 C C . GLU A 1 118 ? -11.253 11.087 1.651 1.00 86.44 118 GLU A C 1
ATOM 947 O O . GLU A 1 118 ? -11.822 10.493 2.569 1.00 86.44 118 GLU A O 1
ATOM 952 N N . LYS A 1 119 ? -10.340 10.483 0.878 1.00 82.31 119 LYS A N 1
ATOM 953 C CA . LYS A 1 119 ? -9.963 9.076 1.076 1.00 82.31 119 LYS A CA 1
ATOM 954 C C . LYS A 1 119 ? -9.385 8.820 2.468 1.00 82.31 119 LYS A C 1
ATOM 956 O O . LYS A 1 119 ? -9.719 7.812 3.086 1.00 82.31 119 LYS A O 1
ATOM 961 N N . VAL A 1 120 ? -8.539 9.716 2.978 1.00 84.88 120 VAL A N 1
ATOM 962 C CA . VAL A 1 120 ? -7.970 9.597 4.331 1.00 84.88 120 VAL A CA 1
ATOM 963 C C . VAL A 1 120 ? -9.066 9.615 5.397 1.00 84.88 120 VAL A C 1
ATOM 965 O O . VAL A 1 120 ? -9.008 8.819 6.335 1.00 84.88 120 VAL A O 1
ATOM 968 N N . GLU A 1 121 ? -10.068 10.482 5.264 1.00 88.62 121 GLU A N 1
ATOM 969 C CA . GLU A 1 121 ? -11.175 10.553 6.219 1.00 88.62 121 GLU A CA 1
ATOM 970 C C . GLU A 1 121 ? -12.093 9.328 6.148 1.00 88.62 121 GLU A C 1
ATOM 972 O O . GLU A 1 121 ? -12.492 8.830 7.200 1.00 88.62 121 GLU A O 1
ATOM 977 N N . ILE A 1 122 ? -12.346 8.772 4.957 1.00 87.25 122 ILE A N 1
ATOM 978 C CA . ILE A 1 122 ? -13.077 7.500 4.808 1.00 87.25 122 ILE A CA 1
ATOM 979 C C . ILE A 1 122 ? -12.350 6.380 5.559 1.00 87.25 122 ILE A C 1
ATOM 981 O O . ILE A 1 122 ? -12.940 5.744 6.430 1.00 87.25 122 ILE A O 1
ATOM 985 N N . ILE A 1 123 ? -11.049 6.203 5.304 1.00 84.88 123 ILE A N 1
ATOM 986 C CA . ILE A 1 123 ? -10.234 5.165 5.957 1.00 84.88 123 ILE A CA 1
ATOM 987 C C . ILE A 1 123 ? -10.225 5.353 7.480 1.00 84.88 123 ILE A C 1
ATOM 989 O O . ILE A 1 123 ? -10.324 4.389 8.241 1.00 84.88 123 ILE A O 1
ATOM 993 N N . ARG A 1 124 ? -10.119 6.601 7.955 1.00 86.62 124 ARG A N 1
ATOM 994 C CA . ARG A 1 124 ? -10.191 6.919 9.390 1.00 86.62 124 ARG A CA 1
ATOM 995 C C . ARG A 1 124 ? -11.561 6.601 9.980 1.00 86.62 124 ARG A C 1
ATOM 997 O O . ARG A 1 124 ? -11.616 6.162 11.127 1.00 86.62 124 ARG A O 1
ATOM 1004 N N . GLY A 1 125 ? -12.637 6.853 9.240 1.00 89.19 125 GLY A N 1
ATOM 1005 C CA . GLY A 1 125 ? -14.003 6.513 9.625 1.00 89.19 125 GLY A CA 1
ATOM 1006 C C . GLY A 1 125 ? -14.171 5.007 9.796 1.00 89.19 125 GLY A C 1
ATOM 1007 O O . GLY A 1 125 ? -14.495 4.559 10.894 1.00 89.19 125 GLY A O 1
ATOM 1008 N N . GLU A 1 126 ? -13.834 4.238 8.761 1.00 88.12 126 GLU A N 1
ATOM 1009 C CA . GLU A 1 126 ? -13.887 2.769 8.772 1.00 88.12 126 GLU A CA 1
ATOM 1010 C C . GLU A 1 126 ? -13.072 2.183 9.934 1.00 88.12 126 GLU A C 1
ATOM 1012 O O . GLU A 1 126 ? -13.555 1.328 10.677 1.00 88.12 126 GLU A O 1
ATOM 1017 N N . LEU A 1 127 ? -11.860 2.701 10.169 1.00 86.94 127 LEU A N 1
ATOM 1018 C CA . LEU A 1 127 ? -11.012 2.251 11.273 1.00 86.94 127 LEU A CA 1
ATOM 1019 C C . LEU A 1 127 ? -11.635 2.541 12.650 1.00 86.94 127 LEU A C 1
ATOM 1021 O O . LEU A 1 127 ? -11.520 1.729 13.573 1.00 86.94 127 LEU A O 1
ATOM 1025 N N . ARG A 1 128 ? -12.293 3.696 12.818 1.00 90.06 128 ARG A N 1
ATOM 1026 C CA . ARG A 1 128 ? -13.002 4.033 14.066 1.00 90.06 128 ARG A CA 1
ATOM 1027 C C . ARG A 1 128 ? -14.201 3.119 14.284 1.00 90.06 128 ARG A C 1
ATOM 1029 O O . ARG A 1 128 ? -14.417 2.695 15.418 1.00 90.06 128 ARG A O 1
ATOM 1036 N N . GLU A 1 129 ? -14.967 2.830 13.238 1.00 90.81 129 GLU A N 1
ATOM 1037 C CA . GLU A 1 129 ? -16.111 1.916 13.308 1.00 90.81 129 GLU A CA 1
ATOM 1038 C C . GLU A 1 129 ? -15.667 0.498 13.675 1.00 90.81 129 GLU A C 1
ATOM 1040 O O . GLU A 1 129 ? -16.205 -0.081 14.622 1.00 90.81 129 GLU A O 1
ATOM 1045 N N . GLU A 1 130 ? -14.621 -0.018 13.025 1.00 89.19 130 GLU A N 1
ATOM 1046 C CA . GLU A 1 130 ? -14.050 -1.331 13.335 1.00 89.19 130 GLU A CA 1
ATOM 1047 C C . GLU A 1 130 ? -13.559 -1.403 14.791 1.00 89.19 130 GLU A C 1
ATOM 1049 O O . GLU A 1 130 ? -13.848 -2.363 15.512 1.00 89.19 130 GLU A O 1
ATOM 1054 N N . MET A 1 131 ? -12.856 -0.368 15.264 1.00 90.25 131 MET A N 1
ATOM 1055 C CA . MET A 1 131 ? -12.391 -0.290 16.651 1.00 90.25 131 MET A CA 1
ATOM 1056 C C . MET A 1 131 ? -13.557 -0.249 17.647 1.00 90.25 131 MET A C 1
ATOM 1058 O O . MET A 1 131 ? -13.519 -0.939 18.667 1.00 90.25 131 MET A O 1
ATOM 1062 N N . ASN A 1 132 ? -14.601 0.530 17.359 1.00 92.69 132 ASN A N 1
ATOM 1063 C CA . ASN A 1 132 ? -15.785 0.617 18.211 1.00 92.69 132 ASN A CA 1
ATOM 1064 C C . ASN A 1 132 ? -16.544 -0.713 18.273 1.00 92.69 132 ASN A C 1
ATOM 1066 O O . ASN A 1 132 ? -16.974 -1.098 19.361 1.00 92.69 132 ASN A O 1
ATOM 1070 N N . SER A 1 133 ? -16.656 -1.429 17.149 1.00 92.50 133 SER A N 1
ATOM 1071 C CA . SER A 1 133 ? -17.254 -2.769 17.107 1.00 92.50 133 SER A CA 1
ATOM 1072 C C . SER A 1 133 ? -16.481 -3.741 17.996 1.00 92.50 133 SER A C 1
ATOM 1074 O O . SER A 1 133 ? -17.056 -4.333 18.905 1.00 92.50 133 SER A O 1
ATOM 1076 N N . LYS A 1 134 ? -15.153 -3.824 17.832 1.00 91.69 134 LYS A N 1
ATOM 1077 C CA . LYS A 1 134 ? -14.304 -4.709 18.652 1.00 91.69 134 LYS A CA 1
ATOM 1078 C C . LYS A 1 134 ? -14.367 -4.373 20.143 1.00 91.69 134 LYS A C 1
ATOM 1080 O O . LYS A 1 134 ? -14.348 -5.267 20.983 1.00 91.69 134 LYS A O 1
ATOM 1085 N N . LEU A 1 135 ? -14.450 -3.085 20.490 1.00 93.62 135 LEU A N 1
ATOM 1086 C CA . LEU A 1 135 ? -14.618 -2.650 21.879 1.00 93.62 135 LEU A CA 1
ATOM 1087 C C . LEU A 1 135 ? -15.981 -3.048 22.455 1.00 93.62 135 LEU A C 1
ATOM 1089 O O . LEU A 1 135 ? -16.065 -3.316 23.654 1.00 93.62 135 LEU A O 1
ATOM 1093 N N . ALA A 1 136 ? -17.040 -3.054 21.645 1.00 94.19 136 ALA A N 1
ATOM 1094 C CA . ALA A 1 136 ? -18.357 -3.518 22.070 1.00 94.19 136 ALA A CA 1
ATOM 1095 C C . ALA A 1 136 ? -18.347 -5.032 22.324 1.00 94.19 136 ALA A C 1
ATOM 1097 O O . ALA A 1 136 ? -18.750 -5.460 23.406 1.00 94.19 136 ALA A O 1
ATOM 1098 N N . ASP A 1 137 ? -17.785 -5.811 21.398 1.00 93.38 137 ASP A N 1
ATOM 1099 C CA . ASP A 1 137 ? -17.660 -7.267 21.531 1.00 93.38 137 ASP A CA 1
ATOM 1100 C C . ASP A 1 137 ? -16.861 -7.647 22.787 1.00 93.38 137 ASP A C 1
ATOM 1102 O O . ASP A 1 137 ? -17.304 -8.459 23.601 1.00 93.38 137 ASP A O 1
ATOM 1106 N N . PHE A 1 138 ? -15.727 -6.976 23.016 1.00 94.62 138 PHE A N 1
ATOM 1107 C CA . PHE A 1 138 ? -14.898 -7.198 24.201 1.00 94.62 138 PHE A CA 1
ATOM 1108 C C . PHE A 1 138 ? -15.628 -6.863 25.514 1.00 94.62 138 PHE A C 1
ATOM 1110 O O . PHE A 1 138 ? -15.456 -7.545 26.527 1.00 94.62 138 PHE A O 1
ATOM 1117 N N . LYS A 1 139 ? -16.463 -5.814 25.522 1.00 94.06 139 LYS A N 1
ATOM 1118 C CA . LYS A 1 139 ? -17.285 -5.471 26.695 1.00 94.06 139 LYS A CA 1
ATOM 1119 C C . LYS A 1 139 ? -18.312 -6.558 26.997 1.00 94.06 139 LYS A C 1
ATOM 1121 O O . LYS A 1 139 ? -18.472 -6.910 28.166 1.00 94.06 139 LYS A O 1
ATOM 1126 N N . GLU A 1 140 ? -18.989 -7.085 25.982 1.00 94.44 140 GLU A N 1
ATOM 1127 C CA . GLU A 1 140 ? -19.964 -8.166 26.161 1.00 94.44 140 GLU A CA 1
ATOM 1128 C C . GLU A 1 140 ? -19.295 -9.454 26.661 1.00 94.44 140 GLU A C 1
ATOM 1130 O O . GLU A 1 140 ? -19.790 -10.086 27.600 1.00 94.44 140 GLU A O 1
ATOM 1135 N N . GLU A 1 141 ? -18.120 -9.796 26.127 1.00 93.19 141 GLU A N 1
ATOM 1136 C CA . GLU A 1 141 ? -17.328 -10.944 26.583 1.00 93.19 141 GLU A CA 1
ATOM 1137 C C . GLU A 1 141 ? -16.919 -10.810 28.062 1.00 93.19 141 GLU A C 1
ATOM 1139 O O . GLU A 1 141 ? -17.098 -11.743 28.853 1.00 93.19 141 GLU A O 1
ATOM 1144 N N . LEU A 1 142 ? -16.462 -9.624 28.482 1.00 93.06 142 LEU A N 1
ATOM 1145 C CA . LEU A 1 142 ? -16.158 -9.331 29.887 1.00 93.06 142 LEU A CA 1
ATOM 1146 C C . LEU A 1 142 ? -17.386 -9.481 30.795 1.00 93.06 142 LEU A C 1
ATOM 1148 O O . LEU A 1 142 ? -17.292 -10.057 31.884 1.00 93.06 142 LEU A O 1
ATOM 1152 N N . ILE A 1 143 ? -18.544 -8.974 30.364 1.00 94.31 143 ILE A N 1
ATOM 1153 C CA . ILE A 1 143 ? -19.798 -9.094 31.120 1.00 94.31 143 ILE A CA 1
ATOM 1154 C C . ILE A 1 143 ? -20.192 -10.569 31.265 1.00 94.31 143 ILE A C 1
ATOM 1156 O O . ILE A 1 143 ? -20.600 -10.988 32.355 1.00 94.31 143 ILE A O 1
ATOM 1160 N N . ALA A 1 144 ? -20.058 -11.364 30.202 1.00 92.00 144 ALA A N 1
ATOM 1161 C CA . ALA A 1 144 ? -20.337 -12.796 30.230 1.00 92.00 144 ALA A CA 1
ATOM 1162 C C . ALA A 1 144 ? -19.411 -13.536 31.211 1.00 92.00 144 ALA A C 1
ATOM 1164 O O . ALA A 1 144 ? -19.901 -14.282 32.068 1.00 92.00 144 ALA A O 1
ATOM 1165 N N . HIS A 1 145 ? -18.104 -13.262 31.166 1.00 90.88 145 HIS A N 1
ATOM 1166 C CA . HIS A 1 145 ? -17.122 -13.841 32.089 1.00 90.88 145 HIS A CA 1
ATOM 1167 C C . HIS A 1 145 ? -17.415 -13.498 33.557 1.00 90.88 145 HIS A C 1
ATOM 1169 O O . HIS A 1 145 ? -17.382 -14.376 34.424 1.00 90.88 145 HIS A O 1
ATOM 1175 N N . LEU A 1 146 ? -17.760 -12.241 33.853 1.00 90.50 146 LEU A N 1
ATOM 1176 C CA . LEU A 1 146 ? -18.103 -11.811 35.213 1.00 90.50 146 LEU A CA 1
ATOM 1177 C C . LEU A 1 146 ? -19.382 -12.482 35.738 1.00 90.50 146 LEU A C 1
ATOM 1179 O O . LEU A 1 146 ? -19.456 -12.824 36.921 1.00 90.50 146 LEU A O 1
ATOM 1183 N N . LYS A 1 147 ? -20.385 -12.700 34.878 1.00 89.56 147 LYS A N 1
ATOM 1184 C CA . LYS A 1 147 ? -21.616 -13.423 35.243 1.00 89.56 147 LYS A CA 1
ATOM 1185 C C . LYS A 1 147 ? -21.339 -14.897 35.555 1.00 89.56 147 LYS A C 1
ATOM 1187 O O . LYS A 1 147 ? -21.851 -15.407 36.548 1.00 89.56 147 LYS A O 1
ATOM 1192 N N . GLN A 1 148 ? -20.509 -15.566 34.754 1.00 83.44 148 GLN A N 1
ATOM 1193 C CA . GLN A 1 148 ? -20.130 -16.966 34.987 1.00 83.44 148 GLN A CA 1
ATOM 1194 C C . GLN A 1 148 ? -19.310 -17.132 36.274 1.00 83.44 148 GLN A C 1
ATOM 1196 O O . GLN A 1 148 ? -19.585 -18.034 37.063 1.00 83.44 148 GLN A O 1
ATOM 1201 N N . SER A 1 149 ? -18.368 -16.219 36.533 1.00 79.44 149 SER A N 1
ATOM 1202 C CA . SER A 1 149 ? -17.565 -16.199 37.763 1.00 79.44 149 SER A CA 1
ATOM 1203 C C . SER A 1 149 ? -18.418 -16.065 39.032 1.00 79.44 149 SER A C 1
ATOM 1205 O O . SER A 1 149 ? -18.156 -1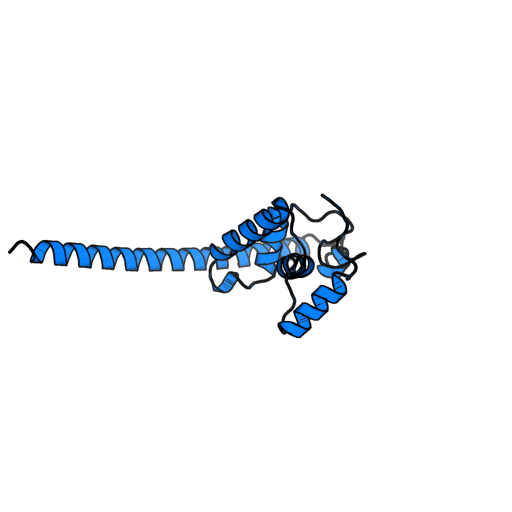6.751 40.018 1.00 79.44 149 SER A O 1
ATOM 1207 N N . LYS A 1 150 ? -19.471 -15.236 39.007 1.00 76.06 150 LYS A N 1
ATOM 1208 C CA . LYS A 1 150 ? -20.395 -15.081 40.144 1.00 76.06 150 LYS A CA 1
ATOM 1209 C C . LYS A 1 150 ? -21.284 -16.301 40.395 1.00 76.06 150 LYS A C 1
ATOM 1211 O O . LYS A 1 150 ? -21.621 -16.557 41.544 1.00 76.06 150 LYS A O 1
ATOM 1216 N N . ASN A 1 151 ? -21.649 -17.048 39.354 1.00 68.94 151 ASN A N 1
ATOM 1217 C CA . ASN A 1 151 ? -22.540 -18.207 39.479 1.00 68.94 151 ASN A CA 1
ATOM 1218 C C . ASN A 1 151 ? -21.816 -19.506 39.884 1.00 68.94 151 ASN A C 1
ATOM 1220 O O . ASN A 1 151 ? -22.481 -20.462 40.262 1.00 68.94 151 ASN A O 1
ATOM 1224 N N . GLY A 1 152 ? -20.480 -19.556 39.817 1.00 57.75 152 GLY A N 1
ATOM 1225 C CA . GLY A 1 152 ? -19.669 -20.715 40.230 1.00 57.75 152 GLY A CA 1
ATOM 1226 C C . GLY A 1 152 ? -19.226 -20.718 41.701 1.00 57.75 152 GLY A C 1
ATOM 1227 O O . GLY A 1 152 ? -18.442 -21.577 42.088 1.00 57.75 152 GLY A O 1
ATOM 1228 N N . LEU A 1 153 ? -19.677 -19.746 42.502 1.00 55.94 153 LEU A N 1
ATOM 1229 C CA . LEU A 1 153 ? -19.341 -19.578 43.927 1.00 55.94 153 LEU A CA 1
ATOM 1230 C C . LEU A 1 153 ? -20.505 -19.944 44.875 1.00 55.94 153 LEU A C 1
ATOM 1232 O O . LEU A 1 153 ? -20.443 -19.610 46.058 1.00 55.94 153 LEU A O 1
ATOM 1236 N N . GLY A 1 154 ? -21.563 -20.577 44.355 1.00 46.78 154 GLY A N 1
ATOM 1237 C CA . GLY A 1 154 ? -22.737 -21.034 45.110 1.00 46.78 154 GLY A CA 1
ATOM 1238 C C . GLY A 1 154 ? -22.680 -22.510 45.470 1.00 46.78 154 GLY A C 1
ATOM 1239 O O . GLY A 1 154 ? -22.234 -23.297 44.606 1.00 46.78 154 GLY A O 1
#

Foldseek 3Di:
DDPDQDPDWLQVLQVVVCVVVVDGDALLSSLVSSCPPHDDDPVSVVLNVVLQVVLVLFQPVCSPDSVSSNVSVCVSVPHDDAQDDRSNGPRDGCCNPVVDDPPDDPVNVVVVVVVVVVVVVVRVVSSVVVVVVVVVVVVVVVVVVVVVVVVVPD

Radius of gyration: 21.8 Å; chains: 1; bounding box: 45×47×65 Å

Secondary structure (DSSP, 8-state):
------SS-HHHHHHHHHHHHSSPPPHHHHHHHHHTTS---HHHHHHHHHHHHHHHTS-GGGTT-HHHHHHHHHHHH-PPBTTB-TTS-SS--HHHHH---TT--HHHHHHHHHHHHHHHHHHHHHHHHHHHHHHHHHHHHHHHHHHHHHHTT-

pLDDT: mean 82.71, std 12.39, range [37.84, 94.88]

Sequence (154 aa):
MPHRTGRKDHVNLREELRIKTGKEPSKLDVFIHSRQGKQMDELTSQTIATMNEEIQKLPETSRDDNFVKDILYENILGPEKPGRLRTYGVGATPKDVYRMSDNMNDGQKKAFEDAVNEKVEIIRGELREEMNSKLADFKEELIAHLKQSKNGLG